Protein AF-A0A641M5I9-F1 (afdb_monomer_lite)

Radius of gyration: 15.87 Å; chains: 1; bounding box: 34×36×43 Å

Sequence (90 aa):
ITYSASITMDYATQQMLRSTYGSLMDIGEFDLIISFANPMASDDWTTTSVTLKGCIFAEDGMESQQDDTNITHEFDLNPFDIVIGDGDTV

Foldseek 3Di:
DWDWDKDKDWPVVLVVVCVVQVFQQSVFWDKDKDWDQDPPCPPQRQIKIKIQGGFGFPHRFDPDDPPDPTDIDMTIGRGPDMDIDGRDRD

pLDDT: mean 81.3, std 15.05, range [42.28, 95.81]

Secondary structure (DSSP, 8-state):
-----EEEEEHHHHHHHHHHHSSSGGG-SEEEEEEEE-TT-SS---EEEEEEEEE--SS------TT-TT-EEEEE---SEEEEE-----

Structure (mmCIF, N/CA/C/O backbone):
data_AF-A0A641M5I9-F1
#
_entry.id   AF-A0A641M5I9-F1
#
loop_
_atom_site.group_PDB
_atom_site.id
_atom_site.type_symbol
_atom_site.label_atom_id
_atom_site.label_alt_id
_atom_site.label_comp_id
_atom_site.label_asym_id
_atom_site.label_entity_id
_atom_site.label_seq_id
_atom_site.pdbx_PDB_ins_code
_atom_site.Cartn_x
_atom_site.Cartn_y
_atom_site.Cartn_z
_atom_site.occupancy
_atom_site.B_iso_or_equiv
_atom_site.auth_seq_id
_atom_site.auth_comp_id
_atom_site.auth_asym_id
_atom_site.auth_atom_id
_atom_site.pdbx_PDB_model_num
ATOM 1 N N . ILE A 1 1 ? 10.445 -16.443 -4.722 1.00 72.50 1 ILE A N 1
ATOM 2 C CA . ILE A 1 1 ? 10.973 -15.134 -4.276 1.00 72.50 1 ILE A CA 1
ATOM 3 C C . ILE A 1 1 ? 9.874 -14.529 -3.421 1.00 72.50 1 ILE A C 1
ATOM 5 O O . ILE A 1 1 ? 8.722 -14.682 -3.803 1.00 72.50 1 ILE A O 1
ATOM 9 N N . THR A 1 2 ? 10.202 -13.969 -2.260 1.00 76.69 2 THR A N 1
ATOM 10 C CA . THR A 1 2 ? 9.226 -13.284 -1.400 1.00 76.69 2 THR A CA 1
ATOM 11 C C . THR A 1 2 ? 9.465 -11.790 -1.550 1.00 76.69 2 THR A C 1
ATOM 13 O O . THR A 1 2 ? 10.610 -11.360 -1.406 1.00 76.69 2 THR A O 1
ATOM 16 N N . TYR A 1 3 ? 8.422 -11.026 -1.864 1.00 87.25 3 TYR A N 1
ATOM 17 C CA . TYR A 1 3 ? 8.483 -9.569 -1.930 1.00 87.25 3 TYR A CA 1
ATOM 18 C C . TYR A 1 3 ? 7.920 -8.985 -0.634 1.00 87.25 3 TYR A C 1
ATOM 20 O O . TYR A 1 3 ? 6.939 -9.488 -0.093 1.00 87.25 3 TYR A O 1
ATOM 28 N N . SER A 1 4 ? 8.558 -7.939 -0.121 1.00 88.62 4 SER A N 1
ATOM 29 C CA . SER A 1 4 ? 8.134 -7.236 1.089 1.00 88.62 4 SER A CA 1
ATOM 30 C C . SER A 1 4 ? 8.061 -5.749 0.795 1.00 88.62 4 SER A C 1
ATOM 32 O O . SER A 1 4 ? 8.998 -5.192 0.219 1.00 88.62 4 SER A O 1
ATOM 34 N N . ALA A 1 5 ? 6.976 -5.114 1.212 1.00 92.00 5 ALA A N 1
ATOM 35 C CA . ALA A 1 5 ? 6.810 -3.675 1.138 1.00 92.00 5 ALA A CA 1
ATOM 36 C C . ALA A 1 5 ? 5.910 -3.216 2.279 1.00 92.00 5 ALA A C 1
ATOM 38 O O . ALA A 1 5 ? 4.953 -3.916 2.616 1.00 92.00 5 ALA A O 1
ATOM 39 N N . SER A 1 6 ? 6.203 -2.039 2.818 1.00 93.44 6 SER A N 1
ATOM 40 C CA . SER A 1 6 ? 5.358 -1.363 3.789 1.00 93.44 6 SER A CA 1
ATOM 41 C C . SER A 1 6 ? 5.107 0.084 3.374 1.00 93.44 6 SER A C 1
ATOM 43 O O . SER A 1 6 ? 5.864 0.665 2.588 1.00 93.44 6 SER A O 1
ATOM 45 N N . ILE A 1 7 ? 4.009 0.655 3.863 1.00 92.62 7 ILE A N 1
ATOM 46 C CA . ILE A 1 7 ? 3.681 2.070 3.677 1.00 92.62 7 ILE A CA 1
ATOM 47 C C . ILE A 1 7 ? 3.303 2.697 5.012 1.00 92.62 7 ILE A C 1
ATOM 49 O O . ILE A 1 7 ? 2.455 2.186 5.739 1.00 92.62 7 ILE A O 1
ATOM 53 N N . THR A 1 8 ? 3.912 3.839 5.318 1.00 92.12 8 THR A N 1
ATOM 54 C CA . THR A 1 8 ? 3.492 4.687 6.431 1.00 92.12 8 THR A CA 1
ATOM 55 C C . THR A 1 8 ? 2.414 5.647 5.948 1.00 92.12 8 THR A C 1
ATOM 57 O O . THR A 1 8 ? 2.635 6.409 5.006 1.00 92.12 8 THR A O 1
ATOM 60 N N . MET A 1 9 ? 1.255 5.626 6.597 1.00 90.69 9 MET A N 1
ATOM 61 C CA . MET A 1 9 ? 0.110 6.454 6.229 1.00 90.69 9 MET A CA 1
ATOM 62 C C . MET A 1 9 ? -0.363 7.274 7.427 1.00 90.69 9 MET A C 1
ATOM 64 O O . MET A 1 9 ? -0.471 6.750 8.538 1.00 90.69 9 MET A O 1
ATOM 68 N N . ASP A 1 10 ? -0.672 8.552 7.203 1.00 88.94 10 ASP A N 1
ATOM 69 C CA . ASP A 1 10 ? -1.294 9.396 8.221 1.00 88.94 10 ASP A CA 1
ATOM 70 C C . ASP A 1 10 ? -2.767 9.034 8.453 1.00 88.94 10 ASP A C 1
ATOM 72 O O . ASP A 1 10 ? -3.443 8.431 7.613 1.00 88.94 10 ASP A O 1
ATOM 76 N N . TYR A 1 11 ? -3.277 9.413 9.621 1.00 86.38 11 TYR A N 1
ATOM 77 C CA . TYR A 1 11 ? -4.663 9.146 9.987 1.00 86.38 11 TYR A CA 1
ATOM 78 C C . TYR A 1 11 ? -5.675 9.755 9.001 1.00 86.38 11 TYR A C 1
ATOM 80 O O . TYR A 1 11 ? -6.705 9.147 8.723 1.00 86.38 11 TYR A O 1
ATOM 88 N N . ALA A 1 12 ? -5.395 10.933 8.436 1.00 86.94 12 ALA A N 1
ATOM 89 C CA . ALA A 1 12 ? -6.312 11.588 7.503 1.00 86.94 12 ALA A CA 1
ATOM 90 C C . ALA A 1 12 ? -6.522 10.750 6.230 1.00 86.94 12 ALA A C 1
ATOM 92 O O . ALA A 1 12 ? -7.654 10.582 5.771 1.00 86.94 12 ALA A O 1
ATOM 93 N N . THR A 1 13 ? -5.447 10.174 5.700 1.00 89.25 13 THR A N 1
ATOM 94 C CA . THR A 1 13 ? -5.469 9.296 4.529 1.00 89.25 13 THR A CA 1
ATOM 95 C C . THR A 1 13 ? -6.141 7.964 4.863 1.00 89.25 13 THR A C 1
ATOM 97 O O . THR A 1 13 ? -6.997 7.513 4.100 1.00 89.25 13 THR A O 1
A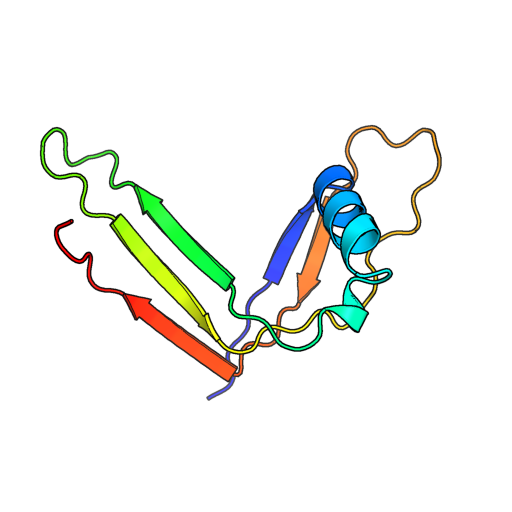TOM 100 N N . GLN A 1 14 ? -5.853 7.385 6.038 1.00 88.50 14 GLN A N 1
ATOM 101 C CA . GLN A 1 14 ? -6.540 6.176 6.519 1.00 88.50 14 GLN A CA 1
ATOM 102 C C . GLN A 1 14 ? -8.058 6.403 6.588 1.00 88.50 14 GLN A C 1
ATOM 104 O O . GLN A 1 14 ? -8.837 5.622 6.041 1.00 88.50 14 GLN A O 1
ATOM 109 N N . GLN A 1 15 ? -8.494 7.517 7.184 1.00 87.69 15 GLN A N 1
ATOM 110 C CA . GLN A 1 15 ? -9.910 7.867 7.300 1.00 87.69 15 GLN A CA 1
ATOM 111 C C . GLN A 1 15 ? -10.570 8.141 5.953 1.00 87.69 15 GLN A C 1
ATOM 113 O O . GLN A 1 15 ? -11.735 7.793 5.774 1.00 87.69 15 GLN A O 1
ATOM 118 N N . MET A 1 16 ? -9.857 8.741 5.001 1.00 89.81 16 MET A N 1
ATOM 119 C CA . MET A 1 16 ? -10.383 8.953 3.652 1.00 89.81 16 MET A CA 1
ATOM 120 C C . MET A 1 16 ? -10.692 7.619 2.959 1.00 89.81 16 MET A C 1
ATOM 122 O O . MET A 1 16 ? -11.769 7.450 2.379 1.00 89.81 16 MET A O 1
ATOM 126 N N . LEU A 1 17 ? -9.777 6.654 3.060 1.00 90.56 17 LEU A N 1
ATOM 127 C CA . LEU A 1 17 ? -9.964 5.321 2.495 1.00 90.56 17 LEU A CA 1
ATOM 128 C C . LEU A 1 17 ? -11.093 4.569 3.209 1.00 90.56 17 LEU A C 1
ATOM 130 O O . LEU A 1 17 ? -12.008 4.077 2.550 1.00 90.56 17 LEU A O 1
ATOM 134 N N . ARG A 1 18 ? -11.118 4.570 4.546 1.00 88.75 18 ARG A N 1
ATOM 135 C CA . ARG A 1 18 ? -12.198 3.945 5.335 1.00 88.75 18 ARG A CA 1
ATOM 136 C C . ARG A 1 18 ? -13.555 4.599 5.099 1.00 88.75 18 ARG A C 1
ATOM 138 O O . ARG A 1 18 ? -14.563 3.912 5.011 1.00 88.75 18 ARG A O 1
ATOM 145 N N . SER A 1 19 ? -13.606 5.914 4.907 1.00 90.94 19 SER A N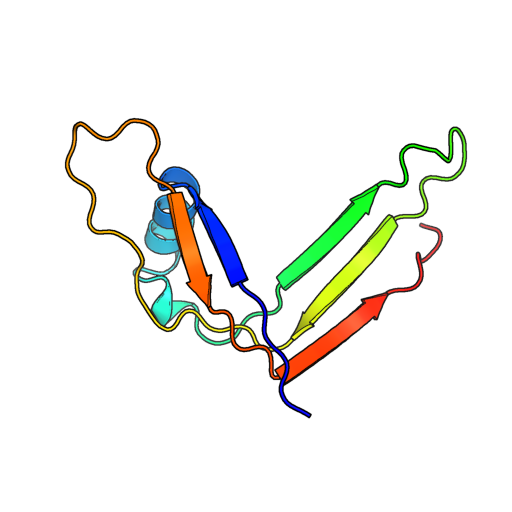 1
ATOM 146 C CA . SER A 1 19 ? -14.846 6.602 4.531 1.00 90.94 19 SER A CA 1
ATOM 147 C C . SER A 1 19 ? -15.373 6.156 3.166 1.00 90.94 19 SER A C 1
ATOM 149 O O . SER A 1 19 ? -16.567 6.308 2.908 1.00 90.94 19 SER A O 1
ATOM 151 N N . THR A 1 20 ? -14.501 5.660 2.289 1.00 92.19 20 THR A N 1
ATOM 152 C CA . THR A 1 20 ? -14.872 5.206 0.945 1.00 92.19 20 THR A CA 1
ATOM 153 C C . THR A 1 20 ? -15.261 3.727 0.950 1.00 92.19 20 THR A C 1
ATOM 155 O O . THR A 1 20 ? -16.258 3.361 0.333 1.00 92.19 20 THR A O 1
ATOM 158 N N . TYR A 1 21 ? -14.506 2.892 1.667 1.00 91.56 21 TYR A N 1
ATOM 159 C CA . TYR A 1 21 ? -14.609 1.428 1.603 1.00 91.56 21 TYR A CA 1
ATOM 160 C C . TYR A 1 21 ? -15.167 0.771 2.875 1.00 91.56 21 TYR A C 1
ATOM 162 O O . TYR A 1 21 ? -15.372 -0.435 2.901 1.00 91.56 21 TYR A O 1
ATOM 170 N N . GLY A 1 22 ? -15.441 1.537 3.931 1.00 91.31 22 GLY A N 1
ATOM 171 C CA . GLY A 1 22 ? -15.841 1.036 5.251 1.00 91.31 22 GLY A CA 1
ATOM 172 C C . GLY A 1 22 ? -14.642 0.629 6.109 1.00 91.31 22 GLY A C 1
ATOM 173 O O . GLY A 1 22 ? -14.47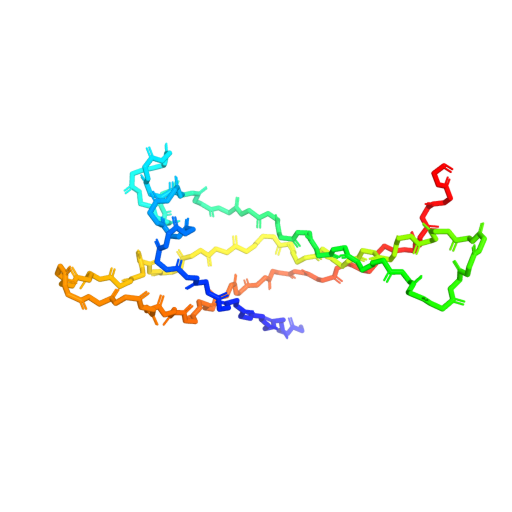4 1.147 7.212 1.00 91.31 22 GLY A O 1
ATOM 174 N N . SER A 1 23 ? -13.784 -0.237 5.570 1.00 90.56 23 SER A N 1
ATOM 175 C CA . SER A 1 23 ? -12.540 -0.710 6.184 1.00 90.56 23 SER A CA 1
ATOM 176 C C . SER A 1 23 ? -11.399 -0.716 5.160 1.00 90.56 23 SER A C 1
ATOM 178 O O . SER A 1 23 ? -11.634 -0.889 3.965 1.00 90.56 23 SER A O 1
ATOM 180 N N . LEU A 1 24 ? -10.152 -0.563 5.614 1.00 91.94 24 LEU A N 1
ATOM 181 C CA . LEU A 1 24 ? -8.966 -0.802 4.787 1.00 91.94 24 LEU A CA 1
ATOM 182 C C . LEU A 1 24 ? -8.874 -2.266 4.336 1.00 91.94 24 LEU A C 1
ATOM 184 O O . LEU A 1 24 ? -8.445 -2.522 3.215 1.00 91.94 24 LEU A O 1
ATOM 188 N N . MET A 1 25 ? -9.327 -3.219 5.157 1.00 93.62 25 MET A N 1
ATOM 189 C CA . MET A 1 25 ? -9.364 -4.639 4.779 1.00 93.62 25 MET A CA 1
ATOM 190 C C . MET A 1 25 ? -10.424 -4.922 3.702 1.00 93.62 25 MET A C 1
ATOM 192 O O . MET A 1 25 ? -10.241 -5.814 2.876 1.00 93.62 25 MET A O 1
ATOM 196 N N . ASP A 1 26 ? -11.501 -4.129 3.664 1.00 94.31 26 ASP A N 1
ATOM 197 C CA . ASP A 1 26 ? -12.572 -4.250 2.665 1.00 94.31 26 ASP A CA 1
ATOM 198 C C . ASP A 1 26 ? -12.172 -3.705 1.280 1.00 94.31 26 ASP A C 1
ATOM 200 O O . ASP A 1 26 ? -12.866 -3.961 0.296 1.00 94.31 26 ASP A O 1
ATOM 204 N N . ILE A 1 27 ? -11.035 -3.001 1.170 1.00 93.44 27 ILE A N 1
ATOM 205 C CA . ILE A 1 27 ? -10.450 -2.598 -0.124 1.00 93.44 27 ILE A CA 1
ATOM 206 C C . ILE A 1 27 ? -10.096 -3.836 -0.960 1.00 93.44 27 ILE A C 1
ATOM 208 O O . ILE A 1 27 ? -10.194 -3.808 -2.187 1.00 93.44 27 ILE A O 1
ATOM 212 N N . GLY A 1 28 ? -9.719 -4.934 -0.298 1.00 92.00 28 GLY A N 1
ATOM 213 C CA . GLY A 1 28 ? -9.238 -6.142 -0.954 1.00 92.00 28 GLY A CA 1
ATOM 214 C C . GLY A 1 28 ? -7.849 -5.958 -1.566 1.00 92.00 28 GLY A C 1
ATOM 215 O O . GLY A 1 28 ? -7.020 -5.208 -1.056 1.00 92.00 28 GLY A O 1
ATOM 216 N N . GLU A 1 29 ? -7.588 -6.692 -2.645 1.00 95.19 29 GLU A N 1
ATOM 217 C CA . GLU A 1 29 ? -6.322 -6.635 -3.377 1.00 95.19 29 GLU A CA 1
ATOM 218 C C . GLU A 1 29 ? -6.244 -5.367 -4.244 1.00 95.19 29 GLU A C 1
ATOM 220 O O . GLU A 1 29 ? -7.165 -5.076 -5.012 1.00 95.19 29 GLU A O 1
ATOM 225 N N . PHE A 1 30 ? -5.136 -4.627 -4.154 1.00 94.25 30 PHE A N 1
ATOM 226 C CA . PHE A 1 30 ? -4.900 -3.411 -4.934 1.00 94.25 30 PHE A CA 1
ATOM 227 C C . PHE A 1 30 ? -3.450 -3.295 -5.414 1.00 94.25 30 PHE A C 1
ATOM 229 O O . PHE A 1 30 ? -2.529 -3.830 -4.808 1.00 94.25 30 PHE A O 1
ATOM 236 N N . ASP A 1 31 ? -3.227 -2.539 -6.486 1.00 95.25 31 ASP A N 1
ATOM 237 C CA . ASP A 1 31 ? -1.880 -2.185 -6.936 1.00 95.25 31 ASP A CA 1
ATOM 238 C C . ASP A 1 31 ? -1.469 -0.826 -6.350 1.00 95.25 31 ASP A C 1
ATOM 240 O O . ASP A 1 31 ? -2.215 0.150 -6.468 1.00 95.25 31 ASP A O 1
ATOM 244 N N . LEU A 1 32 ? -0.267 -0.729 -5.769 1.00 93.38 32 LEU A N 1
ATOM 245 C CA . LEU A 1 32 ? 0.313 0.553 -5.349 1.00 93.38 32 LEU A CA 1
ATOM 246 C C . LEU A 1 32 ? 1.318 1.042 -6.394 1.00 93.38 32 LEU A C 1
ATOM 248 O O . LEU A 1 32 ? 2.366 0.428 -6.587 1.00 93.38 32 LEU A O 1
ATOM 252 N N . ILE A 1 33 ? 1.018 2.169 -7.042 1.00 91.88 33 ILE A N 1
ATOM 253 C CA . ILE A 1 33 ? 1.898 2.802 -8.032 1.00 91.88 33 ILE A CA 1
ATOM 254 C C . ILE A 1 33 ? 2.609 3.987 -7.383 1.00 91.88 33 ILE A C 1
ATOM 256 O O . ILE A 1 33 ? 1.975 4.942 -6.937 1.00 91.88 33 ILE A O 1
ATOM 260 N N . ILE A 1 34 ? 3.935 3.930 -7.356 1.00 87.44 34 ILE A N 1
ATOM 261 C CA . ILE A 1 34 ? 4.809 4.966 -6.813 1.00 87.44 34 ILE A CA 1
ATOM 262 C C . ILE A 1 34 ? 5.519 5.627 -7.987 1.00 87.44 34 ILE A C 1
ATOM 264 O O . ILE A 1 34 ? 6.294 4.977 -8.683 1.00 87.44 34 ILE A O 1
ATOM 268 N N . SER A 1 35 ? 5.264 6.914 -8.200 1.00 85.06 35 SER A N 1
ATOM 269 C CA . SER A 1 35 ? 5.861 7.686 -9.291 1.00 85.06 35 SER A CA 1
ATOM 270 C C . SER A 1 35 ? 6.865 8.690 -8.745 1.00 85.06 35 SER A C 1
ATOM 272 O O . SER A 1 35 ? 6.541 9.487 -7.862 1.00 85.06 35 SER A O 1
ATOM 274 N N . PHE A 1 36 ? 8.074 8.680 -9.295 1.00 79.38 36 PHE A N 1
ATOM 275 C CA . PHE A 1 36 ? 9.133 9.617 -8.945 1.00 79.38 36 PHE A CA 1
ATOM 276 C C . PHE A 1 36 ? 9.318 10.612 -10.088 1.00 79.38 36 PHE A C 1
ATOM 278 O O . PHE A 1 36 ? 9.618 10.226 -11.217 1.00 79.38 36 PHE A O 1
ATOM 285 N N . ALA A 1 37 ? 9.166 11.901 -9.788 1.00 74.19 37 ALA A N 1
ATOM 286 C CA . ALA A 1 37 ? 9.615 12.952 -10.690 1.00 74.19 37 ALA A CA 1
ATOM 287 C C . ALA A 1 37 ? 11.142 13.042 -10.593 1.00 74.19 37 ALA A C 1
ATOM 289 O O . ALA A 1 37 ? 11.657 13.185 -9.486 1.00 74.19 37 ALA A O 1
ATOM 290 N N . ASN A 1 38 ? 11.864 12.956 -11.714 1.00 66.44 38 ASN A N 1
ATOM 291 C CA . ASN A 1 38 ? 13.313 13.152 -11.740 1.00 66.44 38 ASN A CA 1
ATOM 292 C C . ASN A 1 38 ? 13.644 14.646 -11.542 1.00 66.44 38 ASN A C 1
ATOM 294 O O . ASN A 1 38 ? 13.503 15.426 -12.484 1.00 66.44 38 ASN A O 1
ATOM 298 N N . PRO A 1 39 ? 14.114 15.082 -10.356 1.00 56.34 39 PRO A N 1
ATOM 299 C CA . PRO A 1 39 ? 14.331 16.501 -10.090 1.00 56.34 39 PRO A CA 1
ATOM 300 C C . PRO A 1 39 ? 15.593 17.049 -10.778 1.00 56.34 39 PRO A C 1
ATOM 302 O O . PRO A 1 39 ? 15.831 18.253 -10.732 1.00 56.34 39 PRO A O 1
ATOM 305 N N . MET A 1 40 ? 16.430 16.186 -11.374 1.00 62.91 40 MET A N 1
ATOM 306 C CA . MET A 1 40 ? 17.682 16.580 -12.034 1.00 62.91 40 MET A CA 1
ATOM 307 C C . MET A 1 40 ? 17.536 16.795 -13.544 1.00 62.91 40 MET A C 1
ATOM 309 O O . MET A 1 40 ? 18.457 17.314 -14.174 1.00 62.91 40 MET A O 1
ATOM 313 N N . ALA A 1 41 ? 16.408 16.408 -14.136 1.00 58.72 41 ALA A N 1
ATOM 314 C CA . ALA A 1 41 ? 16.157 16.599 -15.554 1.00 58.72 41 ALA A CA 1
ATOM 315 C C . ALA A 1 41 ? 15.364 17.895 -15.760 1.00 58.72 41 ALA A C 1
ATOM 317 O O . ALA A 1 41 ? 14.139 17.895 -15.818 1.00 58.72 41 ALA A O 1
ATOM 318 N N . SER A 1 42 ? 16.082 19.017 -15.849 1.00 58.03 42 SER A N 1
ATOM 319 C CA . SER A 1 42 ? 15.495 20.356 -16.025 1.00 58.03 42 SER A CA 1
ATOM 320 C C . SER A 1 42 ? 14.650 20.531 -17.300 1.00 58.03 42 SER A C 1
ATOM 322 O O . SER A 1 42 ? 13.923 21.515 -17.384 1.00 58.03 42 SER A O 1
ATOM 324 N N . ASP A 1 43 ? 14.703 19.589 -18.252 1.00 58.75 43 ASP A N 1
ATOM 325 C CA . ASP A 1 43 ? 13.948 19.624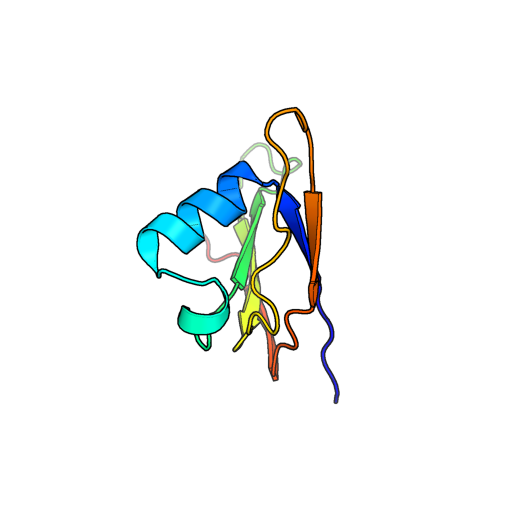 -19.516 1.00 58.75 43 ASP A CA 1
ATOM 326 C C . ASP A 1 43 ? 13.255 18.289 -19.881 1.00 58.75 43 ASP A C 1
ATOM 328 O O . ASP A 1 43 ? 12.492 18.248 -20.842 1.00 58.75 43 ASP A O 1
ATOM 332 N N . ASP A 1 44 ? 13.476 17.204 -19.126 1.00 56.31 44 ASP A N 1
ATOM 333 C CA . ASP A 1 44 ? 13.017 15.851 -19.487 1.00 56.31 44 ASP A CA 1
ATOM 334 C C . ASP A 1 44 ? 12.373 15.171 -18.272 1.00 56.31 44 ASP A C 1
ATOM 336 O O . ASP A 1 44 ? 13.013 14.488 -17.471 1.00 56.31 44 ASP A O 1
ATOM 340 N N . TRP A 1 45 ? 11.082 15.422 -18.085 1.00 56.12 45 TRP A N 1
ATOM 341 C CA . TRP A 1 45 ? 10.264 14.959 -16.963 1.00 56.12 45 TRP A CA 1
ATOM 342 C C . TRP A 1 45 ? 9.947 13.458 -17.065 1.00 56.12 45 TRP A C 1
ATOM 344 O O . TRP A 1 45 ? 8.806 13.017 -16.963 1.00 56.12 45 TRP A O 1
ATOM 354 N N . THR A 1 46 ? 10.975 12.642 -17.255 1.00 58.97 46 THR A N 1
ATOM 355 C CA . THR A 1 46 ? 10.853 11.189 -17.218 1.00 58.97 46 THR A CA 1
ATOM 356 C C . THR A 1 46 ? 10.348 10.778 -15.835 1.00 58.97 46 THR A C 1
ATOM 358 O O . THR A 1 46 ? 11.005 10.978 -14.809 1.00 58.97 46 THR A O 1
ATOM 361 N N . THR A 1 47 ? 9.118 10.266 -15.799 1.00 68.12 47 THR A N 1
ATOM 362 C CA . THR A 1 47 ? 8.506 9.748 -14.577 1.00 68.12 47 THR A CA 1
ATOM 363 C C . THR A 1 47 ? 8.841 8.272 -14.493 1.00 68.12 47 THR A C 1
ATOM 365 O O . THR A 1 47 ? 8.283 7.462 -15.227 1.00 68.12 47 THR A O 1
ATOM 368 N N . THR A 1 48 ? 9.761 7.905 -13.607 1.00 75.75 48 THR A N 1
ATOM 369 C CA . THR A 1 48 ? 9.978 6.491 -13.290 1.00 75.75 48 THR A CA 1
ATOM 370 C C . THR A 1 48 ? 8.890 6.053 -12.324 1.00 75.75 48 THR A C 1
ATOM 372 O O . THR A 1 48 ? 8.657 6.720 -11.313 1.00 75.75 48 THR A O 1
ATOM 375 N N . SER A 1 49 ? 8.228 4.936 -12.619 1.00 85.31 49 SER A N 1
ATOM 376 C CA . SER A 1 49 ? 7.208 4.371 -11.736 1.00 85.31 49 SER A CA 1
ATOM 377 C C . SER A 1 49 ? 7.624 3.001 -11.217 1.00 85.31 49 SER A C 1
ATOM 379 O O . SER A 1 49 ? 8.288 2.226 -11.901 1.00 85.31 49 SER A O 1
ATOM 381 N N . VAL A 1 50 ? 7.237 2.693 -9.987 1.00 89.62 50 VAL A N 1
ATOM 382 C CA . VAL A 1 50 ? 7.351 1.364 -9.390 1.00 89.62 50 VAL A CA 1
ATOM 383 C C . VAL A 1 50 ? 5.951 0.937 -8.989 1.00 89.62 50 VAL A C 1
ATOM 385 O O . VAL A 1 50 ? 5.280 1.642 -8.242 1.00 89.62 50 VAL A O 1
ATOM 388 N N . THR A 1 51 ? 5.501 -0.206 -9.495 1.00 93.44 51 THR A N 1
ATOM 389 C CA . THR A 1 51 ? 4.206 -0.789 -9.148 1.00 93.44 51 THR A CA 1
ATOM 390 C C . THR A 1 51 ? 4.412 -1.996 -8.248 1.00 93.44 51 THR A C 1
ATOM 392 O O . THR A 1 51 ? 5.022 -2.983 -8.663 1.00 93.44 51 THR A O 1
ATOM 395 N N . LEU A 1 52 ? 3.870 -1.932 -7.036 1.00 94.94 52 LEU A N 1
ATOM 396 C CA . LEU A 1 52 ? 3.709 -3.084 -6.159 1.00 94.94 52 LEU A CA 1
ATOM 397 C C . LEU A 1 52 ? 2.382 -3.757 -6.510 1.00 94.94 52 LEU A C 1
ATOM 399 O O . LEU A 1 52 ? 1.330 -3.119 -6.431 1.00 94.94 52 LEU A O 1
ATOM 403 N N . LYS A 1 53 ? 2.440 -5.013 -6.950 1.00 95.19 53 LYS A N 1
ATOM 404 C CA . LYS A 1 53 ? 1.275 -5.750 -7.439 1.00 95.19 53 LYS A CA 1
ATOM 405 C C . LYS A 1 53 ? 0.609 -6.553 -6.334 1.00 95.19 53 LYS A C 1
ATOM 407 O O . LYS A 1 53 ? 1.293 -7.249 -5.578 1.00 95.19 53 LYS A O 1
ATOM 412 N N . GLY A 1 54 ? -0.717 -6.468 -6.297 1.00 95.12 54 GLY A N 1
ATOM 413 C CA . GLY A 1 54 ? -1.572 -7.209 -5.373 1.00 95.12 54 GLY A CA 1
ATOM 414 C C . GLY A 1 54 ? -1.226 -7.001 -3.903 1.00 95.12 54 GLY A C 1
ATOM 415 O O . GLY A 1 54 ? -1.082 -7.955 -3.141 1.00 95.12 54 GLY A O 1
ATOM 416 N N . CYS A 1 55 ? -1.056 -5.741 -3.522 1.00 95.81 55 CYS A N 1
ATOM 417 C CA . CYS A 1 55 ? -0.998 -5.336 -2.133 1.00 95.81 55 CYS A CA 1
ATOM 418 C C . CYS A 1 55 ? -2.331 -5.608 -1.430 1.00 95.81 55 CYS A C 1
ATOM 420 O O . CYS A 1 55 ? -3.400 -5.524 -2.035 1.00 95.81 55 CYS A O 1
ATOM 422 N N . ILE A 1 56 ? -2.264 -5.880 -0.131 1.00 94.88 56 ILE A N 1
ATOM 423 C CA . ILE A 1 56 ? -3.439 -6.041 0.723 1.00 94.88 56 ILE A CA 1
ATOM 424 C C . ILE A 1 56 ? -3.190 -5.381 2.076 1.00 94.88 56 ILE A C 1
ATOM 426 O O . ILE A 1 56 ? -2.091 -5.469 2.622 1.00 94.88 56 ILE A O 1
ATOM 430 N N . PHE A 1 57 ? -4.219 -4.750 2.639 1.00 94.06 57 PHE A N 1
ATOM 431 C CA . PHE A 1 57 ? -4.204 -4.350 4.043 1.00 94.06 57 PHE A CA 1
ATOM 432 C C . PHE A 1 57 ? -4.671 -5.523 4.906 1.00 94.06 57 PHE A C 1
ATOM 434 O O . PHE A 1 57 ? -5.804 -5.984 4.781 1.00 94.06 57 PHE A O 1
ATOM 441 N N . ALA A 1 58 ? -3.794 -6.011 5.785 1.00 92.69 58 ALA A N 1
ATOM 442 C CA . ALA A 1 58 ? -4.106 -7.097 6.719 1.00 92.69 58 ALA A CA 1
ATOM 443 C C . ALA A 1 58 ? -4.761 -6.613 8.031 1.00 92.69 58 ALA A C 1
ATOM 445 O O . ALA A 1 58 ? -5.137 -7.430 8.870 1.00 92.69 58 ALA A O 1
ATOM 446 N N . GLU A 1 59 ? -4.881 -5.298 8.215 1.00 92.06 59 GLU A N 1
ATOM 447 C CA . GLU A 1 59 ? -5.451 -4.650 9.396 1.00 92.06 59 GLU A CA 1
ATOM 448 C C . GLU A 1 59 ? -6.141 -3.327 9.020 1.00 92.06 59 GLU A C 1
ATOM 450 O O . GLU A 1 59 ? -5.859 -2.750 7.970 1.00 92.06 59 GLU A O 1
ATOM 455 N N . ASP A 1 60 ? -7.041 -2.834 9.878 1.00 86.31 60 ASP A N 1
ATOM 456 C CA . ASP A 1 60 ? -7.834 -1.616 9.618 1.00 86.31 60 ASP A CA 1
ATOM 457 C C . ASP A 1 60 ? -7.122 -0.304 10.009 1.00 86.31 60 ASP A C 1
ATOM 459 O O . ASP A 1 60 ? -7.692 0.781 9.884 1.00 86.31 60 ASP A O 1
ATOM 463 N N . GLY A 1 61 ? -5.870 -0.392 10.469 1.00 79.50 61 GLY A N 1
ATOM 464 C CA . GLY A 1 61 ? -5.099 0.742 10.978 1.00 79.50 61 GLY A CA 1
ATOM 465 C C . GLY A 1 61 ? -5.417 1.075 12.436 1.00 79.50 61 GLY A C 1
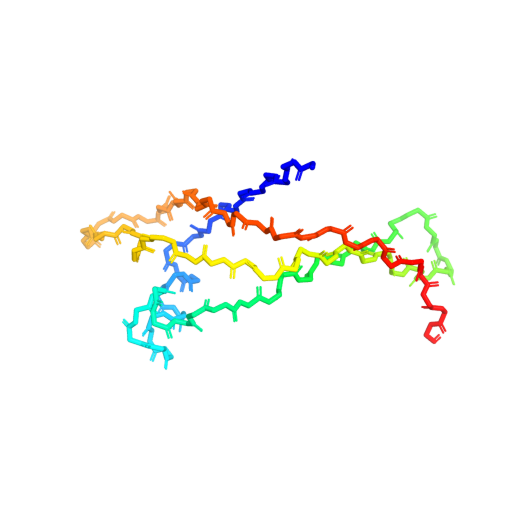ATOM 466 O O . GLY A 1 61 ? -5.889 0.228 13.195 1.00 79.50 61 GLY A O 1
ATOM 467 N N . MET A 1 62 ? -5.127 2.310 12.853 1.00 74.75 62 MET A N 1
ATOM 468 C CA . MET A 1 62 ? -5.283 2.717 14.254 1.00 74.75 62 MET A CA 1
ATOM 469 C C . MET A 1 62 ? -6.710 3.180 14.586 1.00 74.75 62 MET A C 1
ATOM 471 O O . MET A 1 62 ? -7.275 4.041 13.912 1.00 74.75 62 MET A O 1
ATOM 475 N N . GLU A 1 63 ? -7.253 2.703 15.710 1.00 66.50 63 GLU A N 1
ATOM 476 C CA . GLU A 1 63 ? -8.401 3.328 16.379 1.00 66.50 63 GLU A CA 1
ATOM 477 C C . GLU A 1 63 ? -7.907 4.557 17.166 1.00 66.50 63 GLU A C 1
ATOM 479 O O . GLU A 1 63 ? -7.426 4.433 18.292 1.00 66.50 63 GLU A O 1
ATOM 484 N N . SER A 1 64 ? -7.935 5.752 16.567 1.00 62.78 64 SER A N 1
ATOM 485 C CA . SER A 1 64 ? -7.399 6.953 17.227 1.00 62.78 64 SER A CA 1
ATOM 486 C C . SER A 1 64 ? -8.342 7.542 18.285 1.00 62.78 64 SER A C 1
ATOM 488 O O . SER A 1 64 ? -9.570 7.447 18.197 1.00 62.78 64 SER A O 1
ATOM 490 N N . GLN A 1 65 ? -7.752 8.190 19.295 1.00 57.22 65 GLN A N 1
ATOM 491 C CA . GLN A 1 65 ? -8.461 9.064 20.234 1.00 57.22 65 GLN A CA 1
ATOM 492 C C . GLN A 1 65 ? -8.432 10.516 19.729 1.00 57.22 65 GLN A C 1
ATOM 494 O O . GLN A 1 65 ? -7.555 10.909 18.968 1.00 57.22 65 GLN A O 1
ATOM 499 N N . GLN A 1 66 ? -9.414 11.319 20.146 1.00 54.12 66 GLN A N 1
ATOM 500 C CA . GLN A 1 66 ? -9.727 12.643 19.580 1.00 54.12 66 GLN A CA 1
ATOM 501 C C . GLN A 1 66 ? -8.601 13.702 19.662 1.00 54.12 66 GLN A C 1
ATOM 503 O O . GLN A 1 66 ? -8.711 14.728 18.996 1.00 54.12 66 GLN A O 1
ATOM 508 N N . ASP A 1 67 ? -7.540 13.471 20.440 1.00 59.84 67 ASP A N 1
ATOM 509 C CA . ASP A 1 67 ? -6.484 14.453 20.746 1.00 59.84 67 ASP A CA 1
ATOM 510 C C . ASP A 1 67 ? -5.186 14.280 19.932 1.00 59.84 67 ASP A C 1
ATOM 512 O O . ASP A 1 67 ? -4.186 14.954 20.183 1.00 59.84 67 ASP A O 1
ATOM 516 N N . ASP A 1 68 ? -5.172 13.375 18.960 1.00 62.72 68 ASP A N 1
ATOM 517 C CA . ASP A 1 68 ? -3.933 12.882 18.368 1.00 62.72 68 ASP A CA 1
ATOM 518 C C . ASP A 1 68 ? -3.636 13.549 17.008 1.00 62.72 68 ASP A C 1
ATOM 520 O O . ASP A 1 68 ? -4.119 13.157 15.944 1.00 62.72 68 ASP A O 1
ATOM 524 N N . THR A 1 69 ? -2.859 14.635 17.046 1.00 57.16 69 THR A N 1
ATOM 525 C CA . THR A 1 69 ? -2.716 15.576 15.920 1.00 57.16 69 THR A CA 1
ATOM 526 C C . THR A 1 69 ? -1.815 15.084 14.780 1.00 57.16 69 THR A C 1
ATOM 528 O O . THR A 1 69 ? -1.822 15.704 13.724 1.00 57.16 69 THR A O 1
ATOM 531 N N . ASN A 1 70 ? -1.032 14.011 14.956 1.00 60.44 70 ASN A N 1
ATOM 532 C CA . ASN A 1 70 ? -0.108 13.482 13.935 1.00 60.44 70 ASN A CA 1
ATOM 533 C C . ASN A 1 70 ? 0.162 11.976 14.121 1.00 60.44 70 ASN A C 1
ATOM 535 O O . ASN A 1 70 ? 1.309 11.555 14.280 1.00 60.44 70 ASN A O 1
ATOM 539 N N . ILE A 1 71 ? -0.884 11.149 14.118 1.00 78.69 71 ILE A N 1
ATOM 540 C CA . ILE A 1 71 ? -0.690 9.695 14.113 1.00 78.69 71 ILE A CA 1
ATOM 541 C C . ILE A 1 71 ? -0.367 9.224 12.693 1.00 78.69 71 ILE A C 1
ATOM 543 O O . ILE A 1 71 ? -1.115 9.491 11.749 1.00 78.69 71 ILE A O 1
ATOM 547 N N . THR A 1 72 ? 0.720 8.464 12.570 1.00 86.56 72 THR A N 1
ATOM 548 C CA . THR A 1 72 ? 1.015 7.644 11.391 1.00 86.56 72 THR A CA 1
ATOM 549 C C . THR A 1 72 ? 1.054 6.173 11.789 1.00 86.56 72 THR A C 1
ATOM 551 O O . THR A 1 72 ? 1.434 5.853 12.916 1.00 86.56 72 THR A O 1
ATOM 554 N N . HIS A 1 73 ? 0.651 5.289 10.878 1.00 88.69 73 HIS A N 1
ATOM 555 C CA . HIS A 1 73 ? 0.730 3.836 11.052 1.00 88.69 73 HIS A CA 1
ATOM 556 C C . HIS A 1 73 ? 1.451 3.215 9.862 1.00 88.69 73 HIS A C 1
ATOM 558 O O . HIS A 1 73 ? 1.275 3.678 8.732 1.00 88.69 73 HIS A O 1
ATOM 564 N N . GLU A 1 74 ? 2.272 2.201 10.118 1.00 92.12 74 GLU A N 1
ATOM 565 C CA . GLU A 1 74 ? 2.964 1.439 9.080 1.00 92.12 74 GLU A CA 1
ATOM 566 C C . GLU A 1 74 ? 2.172 0.174 8.758 1.00 92.12 74 GLU A C 1
ATOM 568 O O . GLU A 1 74 ? 1.865 -0.607 9.652 1.00 92.12 74 GLU A O 1
ATOM 573 N N . PHE A 1 75 ? 1.851 -0.016 7.481 1.00 93.19 75 PHE A N 1
ATOM 574 C CA . PHE A 1 75 ? 1.105 -1.167 6.987 1.00 93.19 75 PHE A CA 1
ATOM 575 C C . PHE A 1 75 ? 2.004 -2.067 6.152 1.00 93.19 75 PHE A C 1
ATOM 577 O O . PHE A 1 75 ? 2.601 -1.598 5.180 1.00 93.19 75 PHE A O 1
ATOM 584 N N . ASP A 1 76 ? 2.026 -3.360 6.467 1.00 94.56 76 ASP A N 1
ATOM 585 C CA . ASP A 1 76 ? 2.614 -4.386 5.606 1.00 94.56 76 ASP A CA 1
ATOM 586 C C . ASP A 1 76 ? 1.692 -4.688 4.418 1.00 94.56 76 ASP A C 1
ATOM 588 O O . ASP A 1 76 ? 0.531 -5.059 4.592 1.00 94.56 76 ASP A O 1
ATOM 592 N N . LEU A 1 77 ? 2.223 -4.568 3.198 1.00 93.94 77 LEU A N 1
ATOM 593 C CA . LEU A 1 77 ? 1.441 -4.666 1.960 1.00 93.94 77 LEU A CA 1
ATOM 594 C C . LEU A 1 77 ? 1.492 -6.040 1.291 1.00 93.94 77 LEU A C 1
ATOM 596 O O . LEU A 1 77 ? 0.635 -6.337 0.468 1.00 93.94 77 LEU A O 1
ATOM 600 N N . ASN A 1 78 ? 2.486 -6.869 1.622 1.00 92.19 78 ASN A N 1
ATOM 601 C CA . ASN A 1 78 ? 2.629 -8.248 1.128 1.00 92.19 78 ASN A CA 1
ATOM 602 C C . ASN A 1 78 ? 2.422 -8.425 -0.402 1.00 92.19 78 ASN A C 1
ATOM 604 O O . ASN A 1 78 ? 1.648 -9.296 -0.802 1.00 92.19 78 ASN A O 1
ATOM 608 N N . PRO A 1 79 ? 3.082 -7.631 -1.273 1.00 95.06 79 PRO A N 1
ATOM 609 C CA . PRO A 1 79 ? 2.863 -7.716 -2.718 1.00 95.06 79 PRO A CA 1
ATOM 610 C C . PRO A 1 79 ? 3.304 -9.070 -3.285 1.00 95.06 79 PRO A C 1
ATOM 612 O O . PRO A 1 79 ? 4.271 -9.673 -2.810 1.00 95.06 79 PRO A O 1
ATOM 615 N N . PHE A 1 80 ? 2.650 -9.530 -4.353 1.00 93.88 80 PHE A N 1
ATOM 616 C CA . PHE A 1 80 ? 3.066 -10.756 -5.044 1.00 93.88 80 PHE A CA 1
ATOM 617 C C . PHE A 1 80 ? 4.111 -10.505 -6.138 1.00 93.88 80 PHE A C 1
ATOM 619 O O . PHE A 1 80 ? 4.791 -11.453 -6.536 1.00 93.88 80 PHE A O 1
ATOM 626 N N . ASP A 1 81 ? 4.2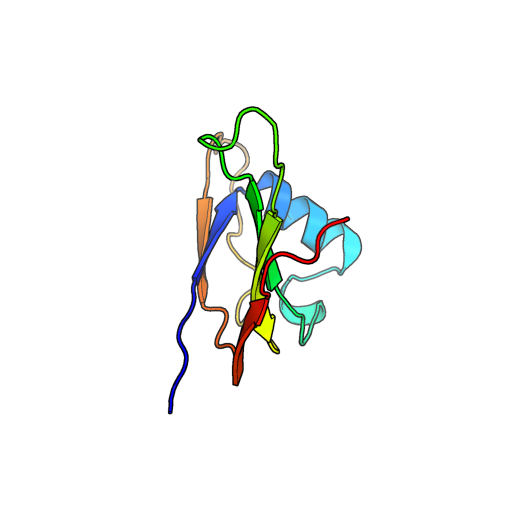41 -9.264 -6.623 1.00 94.06 81 ASP A N 1
ATOM 627 C CA . ASP A 1 81 ? 5.257 -8.865 -7.601 1.00 94.06 81 ASP A CA 1
ATOM 628 C C . ASP A 1 81 ? 5.615 -7.373 -7.494 1.00 94.06 81 ASP A C 1
ATOM 630 O O . ASP A 1 81 ? 4.842 -6.567 -6.968 1.00 94.06 81 ASP A O 1
ATOM 634 N N . ILE A 1 82 ? 6.793 -6.997 -7.999 1.00 92.44 82 ILE A N 1
ATOM 635 C CA . ILE A 1 82 ? 7.248 -5.602 -8.073 1.00 92.44 82 ILE A CA 1
ATOM 636 C C . ILE A 1 82 ? 7.715 -5.318 -9.498 1.00 92.44 82 ILE A C 1
ATOM 638 O O . ILE A 1 82 ? 8.701 -5.889 -9.964 1.00 92.44 82 ILE A O 1
ATOM 642 N N . VAL A 1 83 ? 7.031 -4.394 -10.171 1.00 91.00 83 VAL A N 1
ATOM 643 C CA . VAL A 1 83 ? 7.325 -4.002 -11.553 1.00 91.00 83 VAL A CA 1
ATOM 644 C C . VAL A 1 83 ? 7.891 -2.591 -11.573 1.00 91.00 83 VAL A C 1
ATOM 646 O O . VAL A 1 83 ? 7.264 -1.658 -11.079 1.00 91.00 83 VAL A O 1
ATOM 649 N N . ILE A 1 84 ? 9.061 -2.421 -12.180 1.00 86.75 84 ILE A N 1
ATOM 650 C CA . ILE A 1 84 ? 9.649 -1.104 -12.431 1.00 86.75 84 ILE A CA 1
ATOM 651 C C . ILE A 1 84 ? 9.249 -0.701 -13.848 1.00 86.75 84 ILE A C 1
ATOM 653 O O . ILE A 1 84 ? 9.607 -1.379 -14.811 1.00 86.75 84 ILE A O 1
ATOM 657 N N . GLY A 1 85 ? 8.468 0.368 -13.964 1.00 75.31 85 GLY A N 1
ATOM 658 C CA . GLY A 1 85 ? 8.168 0.996 -15.239 1.00 75.31 85 GLY A CA 1
ATOM 659 C C . GLY A 1 85 ? 9.362 1.824 -15.694 1.00 75.31 85 GLY A C 1
ATOM 660 O O . GLY A 1 85 ? 9.784 2.743 -14.986 1.00 75.31 85 GLY A O 1
ATOM 661 N N . ASP A 1 86 ? 9.891 1.509 -16.875 1.00 60.88 86 ASP A N 1
ATOM 662 C CA . ASP A 1 86 ? 10.740 2.444 -17.611 1.00 60.88 86 ASP A CA 1
ATOM 663 C C . ASP A 1 86 ? 9.902 3.686 -17.924 1.00 60.88 86 ASP A C 1
ATOM 665 O O . ASP A 1 86 ? 8.716 3.567 -18.243 1.00 60.88 86 ASP A O 1
ATOM 669 N N . GLY A 1 87 ? 10.485 4.871 -17.738 1.00 53.81 87 GLY A N 1
ATOM 670 C CA . GLY A 1 87 ? 9.777 6.131 -17.924 1.00 53.81 87 GLY A CA 1
ATOM 671 C C . GLY A 1 87 ? 9.288 6.234 -19.359 1.00 53.81 87 GLY A C 1
ATOM 672 O O . GLY A 1 87 ? 10.075 6.536 -20.251 1.00 53.81 87 GLY A O 1
ATOM 673 N N . ASP A 1 88 ? 8.004 5.957 -19.580 1.00 43.56 88 ASP A N 1
ATOM 674 C CA . ASP A 1 88 ? 7.383 6.208 -20.869 1.00 43.56 88 ASP A CA 1
ATOM 675 C C . ASP A 1 88 ? 7.427 7.724 -21.066 1.00 43.56 88 ASP A C 1
ATOM 677 O O . ASP A 1 88 ? 6.991 8.495 -20.202 1.00 43.56 88 ASP A O 1
ATOM 681 N N . THR A 1 89 ? 8.065 8.154 -22.152 1.00 42.28 89 THR A N 1
ATOM 682 C CA . THR A 1 89 ? 8.056 9.553 -22.570 1.00 42.28 89 THR A CA 1
ATOM 683 C C . THR A 1 89 ? 6.604 9.913 -22.833 1.00 42.28 89 THR A C 1
ATOM 685 O O . THR A 1 89 ? 6.031 9.451 -23.821 1.00 42.28 89 THR A O 1
ATOM 688 N N . VAL A 1 90 ? 5.994 10.663 -21.921 1.00 46.59 90 VAL A N 1
ATOM 689 C CA . VAL A 1 90 ? 4.638 11.182 -22.109 1.00 46.59 90 VAL A CA 1
ATOM 690 C C . VAL A 1 90 ? 4.608 12.182 -23.260 1.00 46.59 90 VAL A C 1
ATOM 692 O O . VAL A 1 90 ? 5.572 12.972 -23.390 1.00 46.59 90 VAL A O 1
#

Organism: NCBI:txid291644